Protein AF-A0A963E889-F1 (afdb_monomer_lite)

pLDDT: mean 93.69, std 7.6, range [52.97, 98.38]

Radius of gyration: 13.67 Å; chains: 1; bounding box: 37×24×36 Å

Sequence (72 aa):
MSLAIAADKALVWDQQQTKMVQKTRVAVRLVGNQGSIYREAGPLYVETAQEIFEAAQLLRERLIKSLLSGVG

Structure (mmCIF, N/CA/C/O backbone):
data_AF-A0A963E889-F1
#
_entry.id   AF-A0A963E889-F1
#
loop_
_atom_site.group_PDB
_atom_site.id
_atom_site.type_symbol
_atom_site.label_atom_id
_atom_site.label_alt_id
_atom_site.label_comp_id
_atom_site.label_asym_id
_atom_site.label_entity_id
_atom_site.label_seq_id
_atom_site.pdbx_PDB_ins_code
_atom_site.Cartn_x
_atom_site.Cartn_y
_atom_site.Cartn_z
_atom_site.occupancy
_atom_site.B_iso_or_equiv
_atom_site.auth_seq_id
_atom_site.auth_comp_id
_atom_site.auth_asym_id
_atom_site.auth_atom_id
_atom_site.pdbx_PDB_model_num
ATOM 1 N N . MET A 1 1 ? 12.732 3.545 -16.702 1.00 81.50 1 MET A N 1
ATOM 2 C CA . MET A 1 1 ? 12.058 2.970 -15.520 1.00 81.50 1 MET A CA 1
ATOM 3 C C . MET A 1 1 ? 12.010 4.035 -14.440 1.00 81.50 1 MET A C 1
ATOM 5 O O . MET A 1 1 ? 13.005 4.729 -14.269 1.00 81.50 1 MET A O 1
ATOM 9 N N . SER A 1 2 ? 10.887 4.191 -13.748 1.00 92.06 2 SER A N 1
ATOM 10 C CA . SER A 1 2 ? 10.703 5.181 -12.682 1.00 92.06 2 SER A CA 1
ATOM 11 C C . SER A 1 2 ? 9.978 4.569 -11.487 1.00 92.06 2 SER A C 1
ATOM 13 O O . SER A 1 2 ? 9.241 3.592 -11.621 1.00 92.06 2 SER A O 1
ATOM 15 N N . LEU A 1 3 ? 10.204 5.144 -10.305 1.00 94.06 3 LEU A N 1
ATOM 16 C CA . LEU A 1 3 ? 9.397 4.849 -9.127 1.00 94.06 3 LEU A CA 1
ATOM 17 C C . LEU A 1 3 ? 8.162 5.748 -9.136 1.00 94.06 3 LEU A C 1
ATOM 19 O O . LEU A 1 3 ? 8.289 6.966 -9.246 1.00 94.06 3 LEU A O 1
ATOM 23 N N . ALA A 1 4 ? 6.988 5.146 -8.998 1.00 95.94 4 ALA A N 1
ATOM 24 C CA . ALA A 1 4 ? 5.716 5.847 -8.912 1.00 95.94 4 ALA A CA 1
ATOM 25 C C . ALA A 1 4 ? 5.012 5.499 -7.600 1.00 95.94 4 ALA A C 1
ATOM 27 O O . ALA A 1 4 ? 4.966 4.334 -7.203 1.00 95.94 4 ALA A O 1
ATOM 28 N N . ILE A 1 5 ? 4.448 6.511 -6.944 1.00 96.31 5 ILE A N 1
ATOM 29 C CA . ILE A 1 5 ? 3.578 6.336 -5.781 1.00 96.31 5 ILE A CA 1
ATOM 30 C C . ILE A 1 5 ? 2.139 6.317 -6.293 1.00 96.31 5 ILE A C 1
ATOM 32 O O . ILE A 1 5 ? 1.713 7.243 -6.981 1.00 96.31 5 ILE A O 1
ATOM 36 N N . ALA A 1 6 ? 1.399 5.265 -5.961 1.00 96.06 6 ALA A N 1
ATOM 37 C CA . ALA A 1 6 ? -0.037 5.183 -6.170 1.00 96.06 6 ALA A CA 1
ATOM 38 C C . ALA A 1 6 ? -0.734 5.371 -4.821 1.00 96.06 6 ALA A C 1
ATOM 40 O O . ALA A 1 6 ? -0.446 4.640 -3.875 1.00 96.06 6 ALA A O 1
ATOM 41 N N . ALA A 1 7 ? -1.629 6.354 -4.739 1.00 97.00 7 ALA A N 1
ATOM 42 C CA . ALA A 1 7 ? -2.453 6.617 -3.567 1.00 97.00 7 ALA A CA 1
ATOM 43 C C . ALA A 1 7 ? -3.898 6.860 -4.018 1.00 97.00 7 ALA A C 1
ATOM 45 O O . ALA A 1 7 ? -4.194 7.883 -4.634 1.00 97.00 7 ALA A O 1
ATOM 46 N N . ASP A 1 8 ? -4.789 5.913 -3.740 1.00 97.00 8 ASP A N 1
ATOM 47 C CA . ASP A 1 8 ? -6.192 5.965 -4.162 1.00 97.00 8 ASP A CA 1
ATOM 48 C C . ASP A 1 8 ? -7.138 5.541 -3.035 1.00 97.00 8 ASP A C 1
ATOM 50 O O . ASP A 1 8 ? -6.728 4.914 -2.060 1.00 97.00 8 ASP A O 1
ATOM 54 N N . LYS A 1 9 ? -8.411 5.936 -3.115 1.00 97.00 9 LYS A N 1
ATOM 55 C CA . LYS A 1 9 ? -9.407 5.534 -2.117 1.00 97.00 9 LYS A CA 1
ATOM 56 C C . LYS A 1 9 ? -9.898 4.121 -2.414 1.00 97.00 9 LYS A C 1
ATOM 58 O O . LYS A 1 9 ? -10.346 3.841 -3.520 1.00 97.00 9 LYS A O 1
ATOM 63 N N . ALA A 1 10 ? -9.884 3.273 -1.392 1.00 96.62 10 ALA A N 1
ATOM 64 C CA . ALA A 1 10 ? -10.366 1.903 -1.450 1.00 96.62 10 ALA A CA 1
ATOM 65 C C . ALA A 1 10 ? -11.341 1.625 -0.302 1.00 96.62 10 ALA A C 1
ATOM 67 O O . ALA A 1 10 ? -11.176 2.129 0.810 1.00 96.62 10 ALA A O 1
ATOM 68 N N . LEU A 1 11 ? -12.346 0.795 -0.574 1.00 96.94 11 LEU A N 1
ATOM 69 C CA . LEU A 1 11 ? -13.186 0.208 0.462 1.00 96.94 11 LEU A CA 1
ATOM 70 C C . LEU A 1 11 ? -12.504 -1.060 0.977 1.00 96.94 11 LEU A C 1
ATOM 72 O O . LEU A 1 11 ? -12.181 -1.956 0.199 1.00 96.94 11 LEU A O 1
ATOM 76 N N . VAL A 1 12 ? -12.296 -1.134 2.288 1.00 95.75 12 VAL A N 1
ATOM 77 C CA . VAL A 1 12 ? -11.657 -2.261 2.974 1.00 95.75 12 VAL A CA 1
ATOM 78 C C . VAL A 1 12 ? -12.626 -2.806 4.012 1.00 95.75 12 VAL A C 1
ATOM 80 O O . VAL A 1 12 ? -13.284 -2.033 4.705 1.00 95.75 12 VAL A O 1
ATOM 83 N N . TRP A 1 13 ? -12.727 -4.128 4.125 1.00 96.38 13 TRP A N 1
ATOM 84 C CA . TRP A 1 13 ? -13.495 -4.751 5.199 1.00 96.38 13 TRP A CA 1
ATOM 85 C C . TRP A 1 13 ? -12.757 -4.587 6.531 1.00 96.38 13 TRP A C 1
ATOM 87 O O . TRP A 1 13 ? -11.654 -5.108 6.701 1.00 96.38 13 TRP A O 1
ATOM 97 N N . ASP A 1 14 ? -13.363 -3.867 7.471 1.00 94.25 14 ASP A N 1
ATOM 98 C CA . ASP A 1 14 ? -12.871 -3.745 8.838 1.00 94.25 14 ASP A CA 1
ATOM 99 C C . ASP A 1 14 ? -13.514 -4.836 9.699 1.00 94.25 14 ASP A C 1
ATOM 101 O O . ASP A 1 14 ? -14.730 -4.851 9.908 1.00 94.25 14 ASP A O 1
ATOM 105 N N . GLN A 1 15 ? -12.694 -5.769 10.187 1.00 93.62 15 GLN A N 1
ATOM 106 C CA . GLN A 1 15 ? -13.165 -6.889 11.002 1.00 93.62 15 GLN A CA 1
ATOM 107 C C . GLN A 1 15 ? -13.665 -6.453 12.384 1.00 93.62 15 GLN A C 1
ATOM 109 O O . GLN A 1 15 ? -14.570 -7.086 12.915 1.00 93.62 15 GLN A O 1
ATOM 114 N N . GLN A 1 16 ? -13.110 -5.387 12.967 1.00 93.56 16 GLN A N 1
ATOM 115 C CA . GLN A 1 16 ? -13.500 -4.919 14.300 1.00 93.56 16 GLN A CA 1
ATOM 116 C C . GLN A 1 16 ? -14.845 -4.196 14.250 1.00 93.56 16 GLN A C 1
ATOM 118 O O . GLN A 1 16 ? -15.705 -4.400 15.101 1.00 93.56 16 GLN A O 1
ATOM 123 N N . GLN A 1 17 ? -15.051 -3.380 13.218 1.00 93.12 17 GLN A N 1
ATOM 124 C CA . GLN A 1 17 ? -16.294 -2.639 13.010 1.00 93.12 17 GLN A CA 1
ATOM 125 C C . GLN A 1 17 ? -17.347 -3.446 12.237 1.00 93.12 17 GLN A C 1
ATOM 127 O O . GLN A 1 17 ? -18.482 -2.991 12.114 1.00 93.12 17 GLN A O 1
ATOM 132 N N . THR A 1 18 ? -16.977 -4.620 11.709 1.00 96.31 18 THR A N 1
ATOM 133 C CA . THR A 1 18 ? -17.834 -5.510 10.904 1.00 96.31 18 THR A CA 1
ATOM 134 C C . THR A 1 18 ? -18.520 -4.764 9.749 1.00 96.31 18 THR A C 1
ATOM 136 O O . THR A 1 18 ? -19.712 -4.927 9.488 1.00 96.31 18 THR A O 1
ATOM 139 N N . LYS A 1 19 ? -17.782 -3.878 9.070 1.00 96.88 19 LYS A N 1
ATOM 140 C CA . LYS A 1 19 ? -18.304 -3.073 7.955 1.00 96.88 19 LYS A CA 1
ATOM 141 C C . LYS A 1 19 ? -17.212 -2.706 6.956 1.00 96.88 19 LYS A C 1
ATOM 143 O O . LYS A 1 19 ? -16.023 -2.748 7.266 1.00 96.88 19 LYS A O 1
ATOM 148 N N . MET A 1 20 ? -17.625 -2.270 5.767 1.00 97.50 20 MET A N 1
ATOM 149 C CA . MET A 1 20 ? -16.714 -1.628 4.820 1.00 97.50 20 MET A CA 1
ATOM 150 C C . MET A 1 20 ? -16.356 -0.222 5.314 1.00 97.50 20 MET A C 1
ATOM 152 O O . MET A 1 20 ? -17.240 0.573 5.638 1.00 97.50 20 MET A O 1
ATOM 156 N N . VAL A 1 21 ? -15.065 0.095 5.334 1.00 96.44 21 VAL A N 1
ATOM 157 C CA . VAL A 1 21 ? -14.539 1.426 5.650 1.00 96.44 21 VAL A CA 1
ATOM 158 C C . VAL A 1 21 ? -13.702 1.943 4.489 1.00 96.44 21 VAL A C 1
ATOM 160 O O . VAL A 1 21 ? -13.029 1.181 3.795 1.00 96.44 21 VAL A O 1
ATOM 163 N N . GLN A 1 22 ? -13.744 3.250 4.261 1.00 96.94 22 GLN A N 1
ATOM 164 C CA . GLN A 1 22 ? -12.942 3.881 3.225 1.00 96.94 22 GLN A CA 1
ATOM 165 C C . GLN A 1 22 ? -11.549 4.198 3.776 1.00 96.94 22 GLN A C 1
ATOM 167 O O . GLN A 1 22 ? -11.418 4.963 4.727 1.00 96.94 22 GLN A O 1
ATOM 172 N N . LYS A 1 23 ? -10.509 3.643 3.152 1.00 97.25 23 LYS A N 1
ATOM 173 C CA . LYS A 1 23 ? -9.103 3.946 3.451 1.00 97.25 23 LYS A CA 1
ATOM 174 C C . LYS A 1 23 ? -8.394 4.456 2.203 1.00 97.25 23 LYS A C 1
ATOM 176 O O . LYS A 1 23 ? -8.880 4.300 1.083 1.00 97.25 23 LYS A O 1
ATOM 181 N N . THR A 1 24 ? -7.245 5.090 2.384 1.00 98.00 24 THR A N 1
ATOM 182 C CA . THR A 1 24 ? -6.328 5.363 1.279 1.00 98.00 24 THR A CA 1
ATOM 183 C C . THR A 1 24 ? -5.413 4.159 1.110 1.00 98.00 24 THR A C 1
ATOM 185 O O . THR A 1 24 ? -4.682 3.794 2.027 1.00 98.00 24 THR A O 1
ATOM 188 N N . ARG A 1 25 ? -5.466 3.529 -0.057 1.00 97.75 25 ARG A N 1
ATOM 189 C CA . ARG A 1 25 ? -4.553 2.476 -0.478 1.00 97.75 25 ARG A CA 1
ATOM 190 C C . ARG A 1 25 ? -3.291 3.118 -1.032 1.00 97.75 25 ARG A C 1
ATOM 192 O O . ARG A 1 25 ? -3.373 3.869 -1.999 1.00 97.75 25 ARG A O 1
ATOM 199 N N . VAL A 1 26 ? -2.143 2.798 -0.446 1.00 98.38 26 VAL A N 1
ATOM 200 C CA . VAL A 1 26 ? -0.832 3.300 -0.866 1.00 98.38 26 VAL A CA 1
ATOM 201 C C . VAL A 1 26 ? 0.024 2.143 -1.366 1.00 98.38 26 VAL A C 1
ATOM 203 O O . VAL A 1 26 ? 0.159 1.123 -0.689 1.00 98.38 26 VAL A O 1
ATOM 206 N N . ALA A 1 27 ? 0.610 2.307 -2.548 1.00 98.06 27 ALA A N 1
ATOM 207 C CA . ALA A 1 27 ? 1.560 1.376 -3.146 1.00 98.06 27 ALA A CA 1
ATOM 208 C C . ALA A 1 27 ? 2.707 2.139 -3.820 1.00 98.06 27 ALA A C 1
ATOM 210 O O . ALA A 1 27 ? 2.520 3.251 -4.318 1.00 98.06 27 ALA A O 1
ATOM 211 N N . VAL A 1 28 ? 3.894 1.534 -3.873 1.00 97.94 28 VAL A N 1
ATOM 212 C CA . VAL A 1 28 ? 5.037 2.058 -4.635 1.00 97.94 28 VAL A CA 1
ATOM 213 C C . VAL A 1 28 ? 5.393 1.064 -5.729 1.00 97.94 28 VAL A C 1
ATOM 215 O O . VAL A 1 28 ? 5.553 -0.126 -5.469 1.00 97.94 28 VAL A O 1
ATOM 218 N N . ARG A 1 29 ? 5.506 1.555 -6.962 1.00 96.62 29 ARG A N 1
ATOM 219 C CA . ARG A 1 29 ? 5.676 0.749 -8.175 1.00 96.62 29 ARG A CA 1
ATOM 220 C C . ARG A 1 29 ? 6.968 1.105 -8.885 1.00 96.62 29 ARG A C 1
ATOM 222 O O . ARG A 1 29 ? 7.270 2.284 -9.047 1.00 96.62 29 ARG A O 1
ATOM 229 N N . LEU A 1 30 ? 7.679 0.097 -9.377 1.00 95.62 30 LEU A N 1
ATOM 230 C CA . LEU A 1 30 ? 8.690 0.265 -10.414 1.00 95.62 30 LEU A CA 1
ATOM 231 C C . LEU A 1 30 ? 8.006 0.128 -11.777 1.00 95.62 30 LEU A C 1
ATOM 233 O O . LEU A 1 30 ? 7.599 -0.966 -12.174 1.00 95.62 30 LEU A O 1
ATOM 237 N N . VAL A 1 31 ? 7.875 1.245 -12.482 1.00 95.06 31 VAL A N 1
ATOM 238 C CA . VAL A 1 31 ? 7.202 1.329 -13.779 1.00 95.06 31 VAL A CA 1
ATOM 239 C C . VAL A 1 31 ? 8.252 1.378 -14.879 1.00 95.06 31 VAL A C 1
ATOM 241 O O . VAL A 1 31 ? 9.189 2.179 -14.814 1.00 95.06 31 VAL A O 1
ATOM 244 N N . GLY A 1 32 ? 8.140 0.524 -15.894 1.00 92.19 32 GLY A N 1
ATOM 245 C CA . GLY A 1 32 ? 9.047 0.585 -17.036 1.00 92.19 32 GLY A CA 1
ATOM 246 C C . GLY A 1 32 ? 8.564 1.474 -18.161 1.00 92.19 32 GLY A C 1
ATOM 247 O O . GLY A 1 32 ? 7.545 2.151 -18.074 1.00 92.19 32 GLY A O 1
ATOM 248 N N . ASN A 1 33 ? 9.353 1.498 -19.230 1.00 87.75 33 ASN A N 1
ATOM 249 C CA . ASN A 1 33 ? 9.263 2.536 -20.256 1.00 87.75 33 ASN A CA 1
ATOM 250 C C . ASN A 1 33 ? 7.946 2.499 -21.056 1.00 87.75 33 ASN A C 1
ATOM 252 O O . ASN A 1 33 ? 7.605 3.491 -21.685 1.00 87.75 33 ASN A O 1
ATOM 256 N N . GLN A 1 34 ? 7.206 1.387 -21.011 1.00 88.88 34 GLN A N 1
ATOM 257 C CA . GLN A 1 34 ? 5.896 1.222 -21.657 1.00 88.88 34 GLN A CA 1
ATOM 258 C C . GLN A 1 34 ? 4.724 1.260 -20.658 1.00 88.88 34 GLN A C 1
ATOM 260 O O . GLN A 1 34 ? 3.615 0.860 -20.991 1.00 88.88 34 GLN A O 1
ATOM 265 N N . GLY A 1 35 ? 4.958 1.698 -19.416 1.00 88.06 35 GLY A N 1
ATOM 266 C CA . GLY A 1 35 ? 3.918 1.774 -18.385 1.00 88.06 35 GLY A CA 1
ATOM 267 C C . GLY A 1 35 ? 3.623 0.451 -17.669 1.00 88.06 35 GLY A C 1
ATOM 268 O O . GLY A 1 35 ? 2.804 0.428 -16.753 1.00 88.06 35 GLY A O 1
ATOM 269 N N . SER A 1 36 ? 4.302 -0.642 -18.028 1.00 91.69 36 SER A N 1
ATOM 270 C CA . SER A 1 36 ? 4.199 -1.915 -17.313 1.00 91.69 36 SER A CA 1
ATOM 271 C C . SER A 1 36 ? 4.763 -1.804 -15.893 1.00 91.69 36 SER A C 1
ATOM 273 O O . SER A 1 36 ? 5.808 -1.187 -15.659 1.00 91.69 36 SER A O 1
ATOM 275 N N . ILE A 1 37 ? 4.062 -2.413 -14.934 1.00 93.56 37 ILE A N 1
ATOM 276 C CA . ILE A 1 37 ? 4.516 -2.530 -13.546 1.00 93.56 37 ILE A CA 1
ATOM 277 C C . ILE A 1 37 ? 5.435 -3.747 -13.473 1.00 93.56 37 ILE A C 1
ATOM 279 O O . ILE A 1 37 ? 4.981 -4.879 -13.602 1.00 93.56 37 ILE A O 1
ATOM 283 N N . TYR A 1 38 ? 6.729 -3.510 -13.274 1.00 91.88 38 TYR A N 1
ATOM 284 C CA . TYR A 1 38 ? 7.719 -4.580 -13.117 1.00 91.88 38 TYR A CA 1
ATOM 285 C C . TYR A 1 38 ? 7.687 -5.156 -11.710 1.00 91.88 38 TYR A C 1
ATOM 287 O O . TYR A 1 38 ? 7.923 -6.343 -11.508 1.00 91.88 38 TYR A O 1
ATOM 295 N N . ARG A 1 39 ? 7.437 -4.286 -10.728 1.00 92.88 39 ARG A N 1
ATOM 296 C CA . ARG A 1 39 ? 7.407 -4.654 -9.321 1.00 92.88 39 ARG A CA 1
ATOM 297 C C . ARG A 1 39 ? 6.604 -3.654 -8.512 1.00 92.88 39 ARG A C 1
ATOM 299 O O . ARG A 1 39 ? 6.593 -2.465 -8.830 1.00 92.88 39 ARG A O 1
ATOM 306 N N . GLU A 1 40 ? 5.978 -4.132 -7.449 1.00 95.38 40 GLU A N 1
ATOM 307 C CA . GLU A 1 40 ? 5.170 -3.327 -6.543 1.00 95.38 40 GLU A CA 1
ATOM 308 C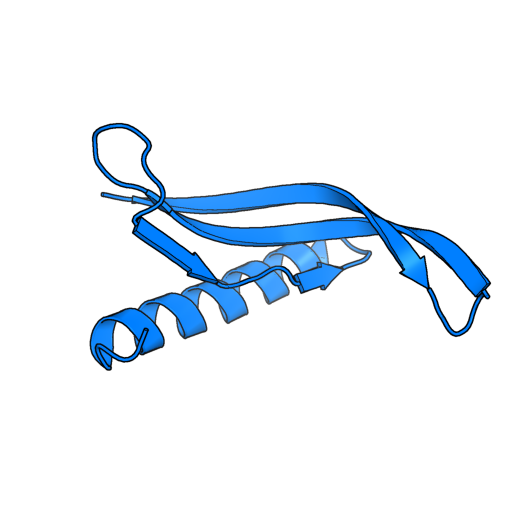 C . GLU A 1 40 ? 5.488 -3.699 -5.093 1.00 95.38 40 GLU A C 1
ATOM 310 O O . GLU A 1 40 ? 5.705 -4.866 -4.775 1.00 95.38 40 GLU A O 1
ATOM 315 N N . ALA A 1 41 ? 5.513 -2.696 -4.219 1.00 96.88 41 ALA A N 1
ATOM 316 C CA . ALA A 1 41 ? 5.454 -2.872 -2.779 1.00 96.88 41 ALA A CA 1
ATOM 317 C C . ALA A 1 41 ? 4.151 -2.250 -2.263 1.00 96.88 41 ALA A C 1
ATOM 319 O O . ALA A 1 41 ? 3.906 -1.058 -2.470 1.00 96.88 41 ALA A O 1
ATOM 320 N N . GLY A 1 42 ? 3.338 -3.053 -1.574 1.00 95.25 42 GLY A N 1
ATOM 321 C CA . GLY A 1 42 ? 2.035 -2.652 -1.046 1.00 95.25 42 GLY A CA 1
ATOM 322 C C . GLY A 1 42 ? 0.961 -3.729 -1.260 1.00 95.25 42 GLY A C 1
ATOM 323 O O . GLY A 1 42 ? 1.295 -4.846 -1.656 1.00 95.25 42 GLY A O 1
ATOM 324 N N . PRO A 1 43 ? -0.316 -3.405 -0.995 1.00 95.69 43 PRO A N 1
ATOM 325 C CA . PRO A 1 43 ? -0.784 -2.124 -0.466 1.00 95.69 43 PRO A CA 1
ATOM 326 C C . PRO A 1 43 ? -0.580 -1.973 1.050 1.00 95.69 43 PRO A C 1
ATOM 328 O O . PRO A 1 43 ? -0.632 -2.946 1.799 1.00 95.69 43 PRO A O 1
ATOM 331 N N . LEU A 1 44 ? -0.429 -0.727 1.505 1.00 97.56 44 LEU A N 1
ATOM 332 C CA . LEU A 1 44 ? -0.744 -0.324 2.879 1.00 97.56 44 LEU A CA 1
ATOM 333 C C . LEU A 1 44 ? -2.017 0.519 2.869 1.00 97.56 44 LEU A C 1
ATOM 335 O O . LEU A 1 44 ? -2.204 1.353 1.984 1.00 97.56 44 LEU A O 1
ATOM 339 N N . TYR A 1 45 ? -2.892 0.291 3.845 1.00 96.88 45 TYR A N 1
ATOM 340 C CA . TYR A 1 45 ? -4.133 1.042 3.991 1.00 96.88 45 TYR A CA 1
ATOM 341 C C . TYR A 1 45 ? -4.005 2.019 5.152 1.00 96.88 45 TYR A C 1
ATOM 343 O O . TYR A 1 45 ? -3.779 1.599 6.284 1.00 96.88 45 TYR A O 1
ATOM 351 N N . VAL A 1 46 ? -4.165 3.304 4.855 1.00 97.19 46 VAL A N 1
ATOM 352 C CA . VAL A 1 46 ? -3.969 4.410 5.800 1.00 97.19 46 VAL A CA 1
ATOM 353 C C . VAL A 1 46 ? -5.165 5.354 5.801 1.00 97.19 46 VAL A C 1
ATOM 355 O O . VAL A 1 46 ? -5.980 5.342 4.873 1.00 97.19 46 VAL A O 1
ATOM 358 N N . GLU A 1 47 ? -5.288 6.177 6.833 1.00 95.38 47 GLU A N 1
ATOM 359 C CA . GLU A 1 47 ? -6.469 7.012 7.063 1.00 95.38 47 GLU A CA 1
ATOM 360 C C . GLU A 1 47 ? -6.169 8.491 6.823 1.00 95.38 47 GLU A C 1
ATOM 362 O O . GLU A 1 47 ? -6.986 9.208 6.238 1.00 95.38 47 GLU A O 1
ATOM 367 N N . THR A 1 48 ? -4.966 8.933 7.182 1.00 96.31 48 THR A N 1
ATOM 368 C CA . THR A 1 48 ? -4.565 10.340 7.153 1.00 96.31 48 THR A CA 1
ATOM 369 C C . THR A 1 48 ? -3.577 10.653 6.032 1.00 96.31 48 THR A C 1
ATOM 371 O O . THR A 1 48 ? -2.903 9.780 5.489 1.00 96.31 48 THR A O 1
ATOM 374 N N . ALA A 1 49 ? -3.461 11.938 5.685 1.00 93.62 49 ALA A N 1
ATOM 375 C CA . ALA A 1 49 ? -2.488 12.397 4.697 1.00 93.62 49 ALA A CA 1
ATOM 376 C C . ALA A 1 49 ? -1.032 12.209 5.157 1.00 93.62 49 ALA A C 1
ATOM 378 O O . ALA A 1 49 ? -0.169 11.903 4.337 1.00 93.62 49 ALA A O 1
ATOM 379 N N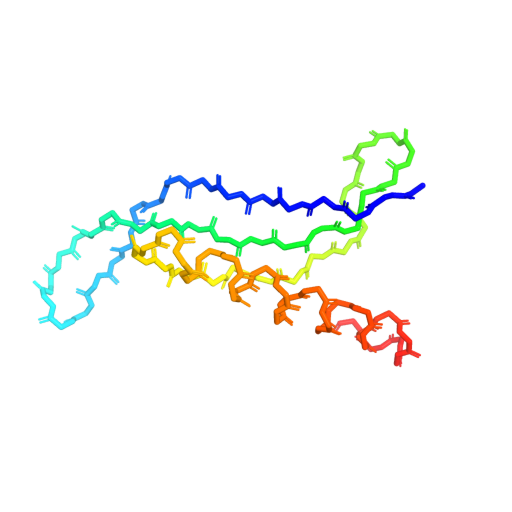 . GLN A 1 50 ? -0.763 12.356 6.457 1.00 97.19 50 GLN A N 1
ATOM 380 C CA . GLN A 1 50 ? 0.568 12.124 7.018 1.00 97.19 50 GLN A CA 1
ATOM 381 C C . GLN A 1 50 ? 0.987 10.660 6.844 1.00 97.19 50 GLN A C 1
ATOM 383 O O . GLN A 1 50 ? 2.069 10.380 6.330 1.00 97.19 50 GLN A O 1
ATOM 388 N N . GLU A 1 51 ? 0.097 9.725 7.176 1.00 97.69 51 GLU A N 1
ATOM 389 C CA . GLU A 1 51 ? 0.365 8.294 7.026 1.00 97.69 51 GLU A CA 1
ATOM 390 C C . GLU A 1 51 ? 0.595 7.888 5.563 1.00 97.69 51 GLU A C 1
ATOM 392 O O . GLU A 1 51 ? 1.325 6.935 5.307 1.00 97.69 51 GLU A O 1
ATOM 397 N N . ILE A 1 52 ? 0.027 8.605 4.580 1.00 97.25 52 ILE A N 1
ATOM 398 C CA . ILE A 1 52 ? 0.334 8.363 3.157 1.00 97.25 52 ILE A CA 1
ATOM 399 C C . ILE A 1 52 ? 1.823 8.585 2.891 1.00 97.25 52 ILE A C 1
ATOM 401 O O . ILE A 1 52 ? 2.452 7.771 2.212 1.00 97.25 52 ILE A O 1
ATOM 405 N N . PHE A 1 53 ? 2.389 9.673 3.414 1.00 97.12 53 PHE A N 1
ATOM 406 C CA . PHE A 1 53 ? 3.803 9.981 3.232 1.00 97.12 53 PHE A CA 1
ATOM 407 C C . PHE A 1 53 ? 4.689 8.931 3.910 1.00 97.12 53 PHE A C 1
ATOM 409 O O . PHE A 1 53 ? 5.612 8.407 3.284 1.00 97.12 53 PHE A O 1
ATOM 416 N N . GLU A 1 54 ? 4.370 8.572 5.153 1.00 98.19 54 GLU A N 1
ATOM 417 C CA . GLU A 1 54 ? 5.104 7.558 5.918 1.00 98.19 54 GLU A CA 1
ATOM 418 C C . GLU A 1 54 ? 5.040 6.179 5.240 1.00 98.19 54 GLU A C 1
ATOM 420 O O . GLU A 1 54 ? 6.071 5.533 5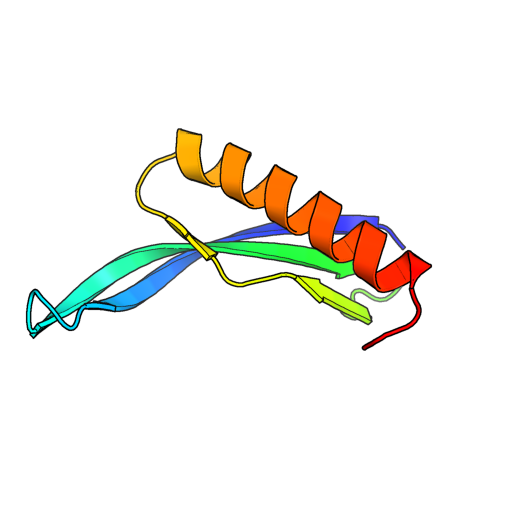.027 1.00 98.19 54 GLU A O 1
ATOM 425 N N . ALA A 1 55 ? 3.849 5.759 4.800 1.00 98.06 55 ALA A N 1
ATOM 426 C CA . ALA A 1 55 ? 3.654 4.519 4.057 1.00 98.06 55 ALA A CA 1
ATOM 427 C C . ALA A 1 55 ? 4.431 4.517 2.735 1.00 98.06 55 ALA A C 1
ATOM 429 O O . ALA A 1 55 ? 5.049 3.509 2.390 1.00 98.06 55 ALA A O 1
ATOM 430 N N . ALA A 1 56 ? 4.446 5.633 2.002 1.00 97.88 56 ALA A N 1
ATOM 431 C CA . ALA A 1 56 ? 5.187 5.739 0.752 1.00 97.88 56 ALA A CA 1
ATOM 432 C C . ALA A 1 56 ? 6.705 5.600 0.960 1.00 97.88 56 ALA A C 1
ATOM 434 O O . ALA A 1 56 ? 7.353 4.891 0.187 1.00 97.88 56 ALA A O 1
ATOM 435 N N . GLN A 1 57 ? 7.276 6.214 2.004 1.00 97.81 57 GLN A N 1
ATOM 436 C CA . GLN A 1 57 ? 8.704 6.059 2.321 1.00 97.81 57 GLN A CA 1
ATOM 437 C C . GLN A 1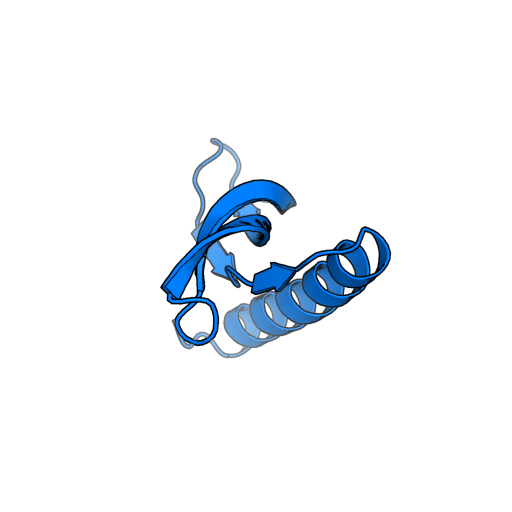 57 ? 9.040 4.612 2.689 1.00 97.81 57 GLN A C 1
ATOM 439 O O . GLN A 1 57 ? 9.944 4.016 2.100 1.00 97.81 57 GLN A O 1
ATOM 444 N N . LEU A 1 58 ? 8.248 4.006 3.577 1.00 98.12 58 LEU A N 1
ATOM 445 C CA . LEU A 1 58 ? 8.439 2.619 3.997 1.00 98.12 58 LEU A CA 1
ATOM 446 C C . LEU A 1 58 ? 8.357 1.640 2.814 1.00 98.12 58 LEU A C 1
ATOM 448 O O . LEU A 1 58 ? 9.185 0.738 2.671 1.00 98.12 58 LEU A O 1
ATOM 452 N N . LEU A 1 59 ? 7.355 1.801 1.947 1.00 98.06 59 LEU A N 1
ATOM 453 C CA . LEU A 1 59 ? 7.171 0.949 0.772 1.00 98.06 59 LEU A CA 1
ATOM 454 C C . LEU A 1 59 ? 8.275 1.156 -0.267 1.00 98.06 59 LEU A C 1
ATOM 456 O O . LEU A 1 59 ? 8.711 0.187 -0.890 1.00 98.06 59 LEU A O 1
ATOM 460 N N . ARG A 1 60 ? 8.779 2.385 -0.417 1.00 96.75 60 ARG A N 1
ATOM 461 C CA . ARG A 1 60 ? 9.932 2.681 -1.272 1.00 96.75 60 ARG A CA 1
ATOM 462 C C . ARG A 1 60 ? 11.182 1.947 -0.795 1.00 96.75 60 ARG A C 1
ATOM 464 O O . ARG A 1 60 ? 11.841 1.303 -1.608 1.00 96.75 60 ARG A O 1
ATOM 471 N N . GLU A 1 61 ? 11.495 2.001 0.496 1.00 96.38 61 GLU A N 1
ATOM 472 C CA . GLU A 1 61 ? 12.638 1.280 1.070 1.00 96.38 61 GLU A CA 1
ATOM 473 C C . GLU A 1 61 ? 12.506 -0.234 0.888 1.00 96.38 61 GLU A C 1
ATOM 475 O O . GLU A 1 61 ? 13.454 -0.892 0.452 1.00 96.38 61 GLU A O 1
ATOM 480 N N . ARG A 1 62 ? 11.313 -0.788 1.149 1.00 95.38 62 ARG A N 1
ATOM 481 C CA . ARG A 1 62 ? 11.020 -2.212 0.923 1.00 95.38 62 ARG A CA 1
ATOM 482 C C . ARG A 1 62 ? 11.238 -2.607 -0.531 1.00 95.38 62 ARG A C 1
ATOM 484 O O . ARG A 1 62 ? 11.886 -3.620 -0.784 1.00 95.38 62 ARG A O 1
ATOM 491 N N . LEU A 1 63 ? 10.745 -1.804 -1.475 1.00 94.75 63 LEU A N 1
ATOM 492 C CA . LEU A 1 63 ? 10.905 -2.070 -2.900 1.00 94.75 63 LEU A CA 1
ATOM 493 C C . LEU A 1 63 ? 12.379 -2.037 -3.314 1.00 94.75 63 LEU A C 1
ATOM 495 O O . LEU A 1 63 ? 12.838 -2.950 -3.992 1.00 94.75 63 LEU A O 1
ATOM 499 N N . ILE A 1 64 ? 13.138 -1.032 -2.871 1.00 93.69 64 ILE A N 1
ATOM 500 C CA . ILE A 1 64 ? 14.578 -0.934 -3.151 1.00 93.69 64 ILE A CA 1
ATOM 501 C C . ILE A 1 64 ? 15.316 -2.147 -2.582 1.00 93.69 64 ILE A C 1
ATOM 503 O O . ILE A 1 64 ? 16.071 -2.795 -3.302 1.00 93.69 64 ILE A O 1
ATOM 507 N N . LYS A 1 65 ? 15.066 -2.505 -1.317 1.00 94.19 65 LYS A N 1
ATOM 508 C CA . LYS A 1 65 ? 15.691 -3.673 -0.683 1.00 94.19 65 LYS A CA 1
ATOM 509 C C . LYS A 1 65 ? 15.383 -4.960 -1.444 1.00 94.19 65 LYS A C 1
ATOM 511 O O . LYS A 1 65 ? 16.274 -5.768 -1.671 1.00 94.19 65 LYS A O 1
ATOM 516 N N . SER A 1 66 ? 14.133 -5.119 -1.856 1.00 91.88 66 SER A N 1
ATOM 517 C CA . SER A 1 66 ? 13.644 -6.262 -2.617 1.00 91.88 66 SER A CA 1
ATOM 518 C C . SER A 1 66 ? 14.289 -6.351 -4.012 1.00 91.88 66 SER A C 1
ATOM 520 O O . SER A 1 66 ? 14.623 -7.440 -4.481 1.00 91.88 66 SER A O 1
ATOM 522 N N . LEU A 1 67 ? 14.539 -5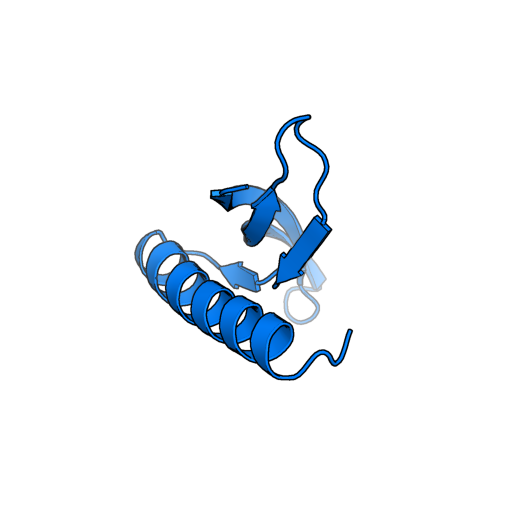.211 -4.669 1.00 90.56 67 LEU A N 1
ATOM 523 C CA . LEU A 1 67 ? 15.293 -5.143 -5.928 1.00 90.56 67 LEU A CA 1
ATOM 524 C C . LEU A 1 67 ? 16.769 -5.518 -5.742 1.00 90.56 67 LEU A C 1
ATOM 526 O O . LEU A 1 67 ? 17.312 -6.234 -6.577 1.00 90.56 67 LEU A O 1
ATOM 530 N N . LEU A 1 68 ? 17.400 -5.077 -4.651 1.00 91.19 68 LEU A N 1
ATOM 531 C CA . LEU A 1 68 ? 18.802 -5.387 -4.353 1.00 91.19 68 LEU A CA 1
ATOM 532 C C . LEU A 1 68 ? 19.014 -6.848 -3.944 1.00 91.19 68 LEU A C 1
ATOM 534 O O . LEU A 1 68 ? 20.047 -7.424 -4.272 1.00 91.19 68 LEU A O 1
ATOM 538 N N . SER A 1 69 ? 18.060 -7.456 -3.234 1.00 87.94 69 SER A N 1
ATOM 539 C CA . SER A 1 69 ? 18.168 -8.856 -2.814 1.00 87.94 69 SER A CA 1
ATOM 540 C C . SER A 1 69 ? 17.834 -9.854 -3.923 1.00 87.94 69 SER A C 1
ATOM 542 O O . SER A 1 69 ? 18.084 -11.042 -3.748 1.00 87.94 69 SER A O 1
ATOM 544 N N . GLY A 1 70 ? 17.226 -9.412 -5.031 1.00 69.12 70 GLY A N 1
ATOM 545 C CA . GLY A 1 70 ? 16.755 -10.289 -6.109 1.00 69.12 70 GLY A CA 1
ATOM 546 C C . GLY A 1 70 ? 15.617 -11.242 -5.710 1.00 69.12 70 GLY A C 1
ATOM 547 O O . GLY A 1 70 ? 15.125 -11.986 -6.553 1.00 69.12 70 GLY A O 1
ATOM 548 N N . VAL A 1 71 ? 15.171 -11.221 -4.448 1.00 60.69 71 VAL A N 1
ATOM 549 C CA . VAL A 1 71 ? 14.099 -12.086 -3.942 1.00 60.69 71 VAL A CA 1
ATOM 550 C C . VAL A 1 71 ? 12.766 -11.418 -4.220 1.00 60.69 71 VAL A C 1
ATOM 552 O O . VAL A 1 71 ? 12.484 -10.386 -3.605 1.00 60.69 71 VAL A O 1
ATOM 555 N N . GLY A 1 72 ? 12.043 -12.007 -5.183 1.00 52.97 72 GLY A N 1
ATOM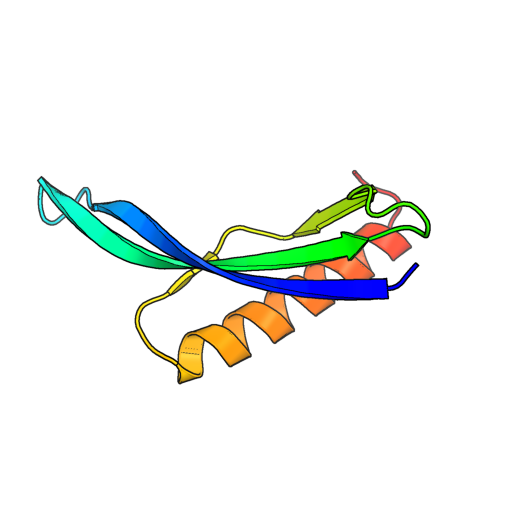 556 C CA . GLY A 1 72 ? 10.677 -11.744 -5.670 1.00 52.97 72 GLY A CA 1
ATOM 557 C C . GLY A 1 72 ? 9.651 -11.529 -4.581 1.00 52.97 72 GLY A C 1
ATOM 558 O O . GLY A 1 72 ? 9.379 -12.525 -3.887 1.00 52.97 72 GLY A O 1
#

Secondary structure (DSSP, 8-state):
-EEEEEEEEEEEEETTTTEEEEEEEEEEEEE-TTS-EEEEEEEEEESSHHHHHHHHHHHHHHHHHHHHH---

Foldseek 3Di:
DDKDKDWDWDFDQDPVVRDTDIWIWIKIFDADPVRDTPDIFDTDTHHDPVVNVVRNVVSVVVRVVCVVVVPD